Protein AF-A0A653BIC9-F1 (afdb_monomer)

Foldseek 3Di:
DVVVVVVVVVVVVVPPDDDPVNVLVVVLVVVCVVVVDDDDDPVVVVVVSVVVVVVVVVQVVVVVCVVVVNDDDHD

Secondary structure (DSSP, 8-state):
-HHHHHHHHHHHHTT----HHHHHHHHHHHHHHHTT---SSHHHHHHHHHHHHHHHHHHHHHHHHHHTTSSS---

Structure (mmCIF, N/CA/C/O backbone):
data_AF-A0A653BIC9-F1
#
_entry.id   AF-A0A653BIC9-F1
#
loop_
_atom_site.group_PDB
_atom_site.id
_atom_site.type_symbol
_atom_site.label_atom_id
_atom_site.label_alt_id
_atom_site.label_comp_id
_atom_site.label_asym_id
_atom_site.label_entity_id
_atom_site.label_seq_id
_atom_site.pdbx_PDB_ins_code
_atom_site.Cartn_x
_atom_site.Cartn_y
_atom_site.Cartn_z
_atom_site.occupancy
_atom_site.B_iso_or_equiv
_atom_site.auth_seq_id
_atom_site.auth_comp_id
_atom_site.auth_asym_id
_atom_site.auth_atom_id
_atom_site.pdbx_PDB_model_num
ATOM 1 N N . MET A 1 1 ? -31.376 6.493 -37.743 1.00 62.38 1 MET A N 1
ATOM 2 C CA . MET A 1 1 ? -31.489 5.677 -36.513 1.00 62.38 1 MET A CA 1
ATOM 3 C C . MET A 1 1 ? -30.174 4.997 -36.126 1.00 62.38 1 MET A C 1
ATOM 5 O O . MET A 1 1 ? -29.670 5.323 -35.066 1.00 62.38 1 MET A O 1
ATOM 9 N N . MET A 1 2 ? -29.548 4.157 -36.963 1.00 70.00 2 MET A N 1
ATOM 10 C CA . MET A 1 2 ? -28.318 3.412 -36.596 1.00 70.00 2 MET A CA 1
ATOM 11 C C . MET A 1 2 ? -27.140 4.282 -36.107 1.00 70.00 2 MET A C 1
ATOM 13 O O . MET A 1 2 ? -26.495 3.949 -35.125 1.00 70.00 2 MET A O 1
ATOM 17 N N . LYS A 1 3 ? -26.911 5.453 -36.718 1.00 66.38 3 LYS A N 1
ATOM 18 C CA . LYS A 1 3 ? -25.852 6.395 -36.297 1.00 66.38 3 LYS A CA 1
ATOM 19 C C . LYS A 1 3 ? -26.075 6.978 -34.893 1.00 66.38 3 LYS A C 1
ATOM 21 O O . LYS A 1 3 ? -25.115 7.238 -34.183 1.00 66.38 3 LYS A O 1
ATOM 26 N N . VAL A 1 4 ? -27.337 7.150 -34.490 1.00 78.75 4 VAL A N 1
ATOM 27 C CA . VAL A 1 4 ? -27.707 7.647 -33.154 1.00 78.75 4 VAL A CA 1
ATOM 28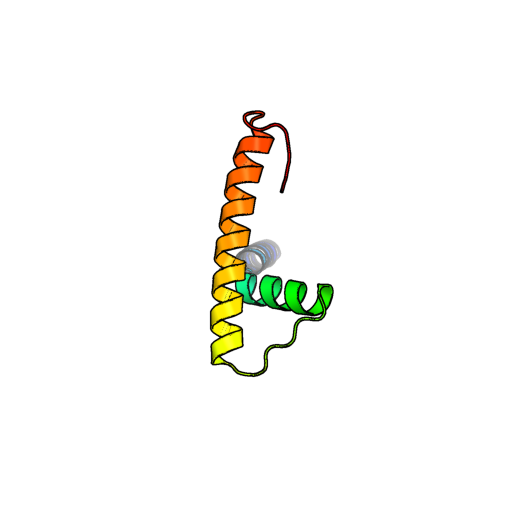 C C . VAL A 1 4 ? -27.475 6.559 -32.107 1.00 78.75 4 VAL A C 1
ATOM 30 O O . VAL A 1 4 ? -26.934 6.849 -31.050 1.00 78.75 4 VAL A O 1
ATOM 33 N N . PHE A 1 5 ? -27.783 5.298 -32.430 1.00 76.44 5 PHE A N 1
ATOM 34 C CA . PHE A 1 5 ? -27.458 4.154 -31.571 1.00 76.44 5 PHE A CA 1
ATOM 35 C C . PHE A 1 5 ? -25.948 3.975 -31.383 1.00 76.44 5 PHE A C 1
ATOM 37 O O . PHE A 1 5 ? -25.500 3.743 -30.266 1.00 76.44 5 PHE A O 1
ATOM 44 N N . VAL A 1 6 ? -25.157 4.146 -32.447 1.00 80.69 6 VAL A N 1
ATOM 45 C CA . VAL A 1 6 ? -23.687 4.096 -32.365 1.00 80.69 6 VAL A CA 1
ATOM 46 C C . VAL A 1 6 ? -23.136 5.236 -31.499 1.00 80.69 6 VAL A C 1
ATOM 48 O O . VAL A 1 6 ? -22.262 5.000 -30.670 1.00 80.69 6 VAL A O 1
ATOM 51 N N . LEU A 1 7 ? -23.674 6.454 -31.629 1.00 78.69 7 LEU A N 1
ATOM 52 C CA . LEU A 1 7 ? -23.281 7.595 -30.791 1.00 78.69 7 LEU A CA 1
ATOM 53 C C . LEU A 1 7 ? -23.665 7.401 -29.316 1.00 78.69 7 LEU A C 1
ATOM 55 O O . LEU A 1 7 ? -22.858 7.687 -28.436 1.00 78.69 7 LEU A O 1
ATOM 59 N N . LEU A 1 8 ? -24.859 6.873 -29.034 1.00 76.56 8 LEU A N 1
ATOM 60 C CA . LEU A 1 8 ? -25.302 6.571 -27.669 1.00 76.56 8 LEU A CA 1
ATOM 61 C C . LEU A 1 8 ? -24.468 5.454 -27.027 1.00 76.56 8 LEU A C 1
ATOM 63 O O . LEU A 1 8 ? -24.100 5.566 -25.861 1.00 76.56 8 LEU A O 1
ATOM 67 N N . ALA A 1 9 ? -24.110 4.418 -27.788 1.00 75.62 9 ALA A N 1
ATOM 68 C CA . ALA A 1 9 ? -23.222 3.359 -27.315 1.00 75.62 9 ALA A CA 1
ATOM 69 C C . ALA A 1 9 ? -21.811 3.891 -27.005 1.00 75.62 9 ALA A C 1
ATOM 71 O O . ALA A 1 9 ? -21.243 3.554 -25.970 1.00 75.62 9 ALA A O 1
ATOM 72 N N . ALA A 1 10 ? -21.264 4.773 -27.850 1.00 72.38 10 ALA A N 1
ATOM 73 C CA . ALA A 1 10 ? -19.959 5.393 -27.617 1.00 72.38 10 ALA A CA 1
ATOM 74 C C . ALA A 1 10 ? -19.941 6.287 -26.361 1.00 72.38 10 ALA A C 1
ATOM 76 O O . ALA A 1 10 ? -18.979 6.252 -25.594 1.00 72.38 10 ALA A O 1
ATOM 77 N N . LEU A 1 11 ? -21.018 7.042 -26.110 1.00 70.38 11 LEU A N 1
ATOM 78 C CA . LEU A 1 11 ? -21.166 7.859 -24.899 1.00 70.38 11 LEU A CA 1
ATOM 79 C C . LEU A 1 11 ? -21.333 7.006 -23.631 1.00 70.38 11 LEU A C 1
ATOM 81 O O . LEU A 1 11 ? -20.814 7.372 -22.580 1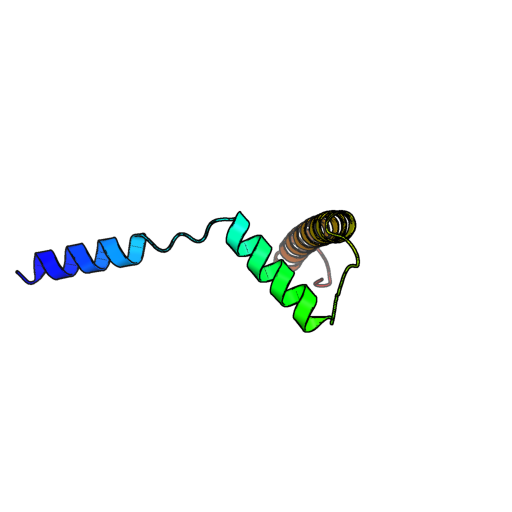.00 70.38 11 LEU A O 1
ATOM 85 N N . PHE A 1 12 ? -22.003 5.854 -23.728 1.00 70.69 12 PHE A N 1
ATOM 86 C CA . PHE A 1 12 ? -22.191 4.931 -22.605 1.00 70.69 12 PHE A CA 1
ATOM 87 C C . PHE A 1 12 ? -20.878 4.265 -22.156 1.00 70.69 12 PHE A C 1
ATOM 89 O O . PHE A 1 12 ? -20.639 4.107 -20.958 1.00 70.69 12 PHE A O 1
ATOM 96 N N . VAL A 1 13 ? -19.990 3.931 -23.100 1.00 68.12 13 VAL A N 1
ATOM 97 C CA . VAL A 1 13 ? -18.660 3.368 -22.796 1.00 68.12 13 VAL A CA 1
ATOM 98 C C . VAL A 1 13 ? -17.738 4.410 -22.144 1.00 68.12 13 VAL A C 1
ATOM 100 O O . VAL A 1 13 ? -16.941 4.063 -21.277 1.00 68.12 13 VAL A O 1
ATOM 103 N N . GLY A 1 14 ? -17.872 5.693 -22.498 1.00 62.84 14 GLY A N 1
ATOM 104 C 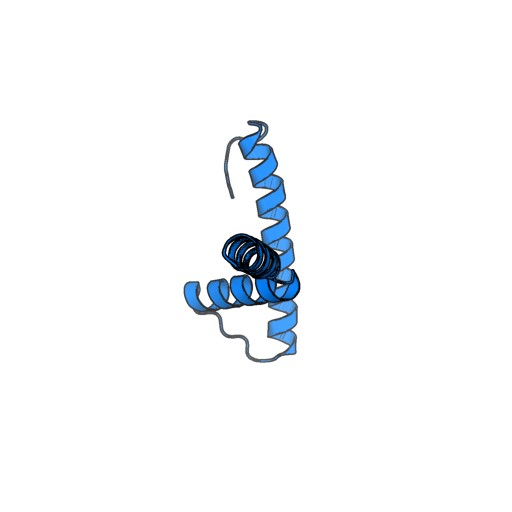CA . GLY A 1 14 ? -17.052 6.776 -21.939 1.00 62.84 14 GLY A CA 1
ATOM 105 C C . GLY A 1 14 ? -17.353 7.149 -20.479 1.00 62.84 14 GLY A C 1
ATOM 106 O O . GLY A 1 14 ? -16.570 7.875 -19.874 1.00 62.84 14 GLY A O 1
ATOM 107 N N . GLY A 1 15 ? -18.466 6.671 -19.908 1.00 62.72 15 GLY A N 1
ATOM 108 C CA . GLY A 1 15 ? -18.915 7.024 -18.554 1.00 62.72 15 GLY A CA 1
ATOM 109 C C . GLY A 1 15 ? -18.344 6.166 -17.420 1.00 62.72 15 GLY A C 1
ATOM 110 O O . GLY A 1 15 ? -18.624 6.442 -16.257 1.00 62.72 15 GLY A O 1
ATOM 111 N N . GLN A 1 16 ? -17.561 5.129 -17.724 1.00 66.00 16 GLN A N 1
ATOM 112 C CA . GLN A 1 16 ? -17.033 4.196 -16.720 1.00 66.00 16 GLN A CA 1
ATOM 113 C C . GLN A 1 16 ? -15.725 4.726 -16.105 1.00 66.00 16 GLN A C 1
ATOM 115 O O . GLN A 1 16 ? -14.661 4.128 -16.258 1.00 66.00 16 GLN A O 1
ATOM 120 N N . ALA A 1 17 ? -15.775 5.885 -15.448 1.00 71.19 17 ALA A N 1
ATOM 121 C CA . ALA A 1 17 ? -14.641 6.397 -14.686 1.00 71.19 17 ALA A CA 1
ATOM 122 C C . ALA A 1 17 ? -14.761 5.925 -13.232 1.00 71.19 17 ALA A C 1
ATOM 124 O O . ALA A 1 17 ? -15.572 6.452 -12.476 1.00 71.19 17 ALA A O 1
ATOM 125 N N . VAL A 1 18 ? -13.950 4.939 -12.840 1.00 75.81 18 VAL A N 1
ATOM 126 C CA . VAL A 1 18 ? -13.789 4.579 -11.424 1.00 75.81 18 VAL A CA 1
ATOM 127 C C . VAL A 1 18 ? -13.013 5.699 -10.740 1.00 75.81 18 VAL A C 1
ATOM 129 O O . VAL A 1 18 ? -11.954 6.119 -11.223 1.00 75.81 18 VAL A O 1
ATOM 132 N N . SER A 1 19 ? -13.528 6.208 -9.625 1.00 86.31 19 SER A N 1
ATOM 133 C CA . SER A 1 19 ? -12.815 7.225 -8.859 1.00 86.31 19 SER A CA 1
ATOM 134 C C . SER A 1 19 ? -11.559 6.632 -8.210 1.00 86.31 19 SER A C 1
ATOM 136 O O . SER A 1 19 ? -11.505 5.457 -7.845 1.00 86.31 19 SER A O 1
ATOM 138 N N . PHE A 1 20 ? -10.531 7.460 -8.004 1.00 82.12 20 PHE A N 1
ATOM 139 C CA . PHE A 1 20 ? -9.328 7.034 -7.276 1.00 82.12 20 PHE A CA 1
ATOM 140 C C . PHE A 1 20 ? -9.666 6.460 -5.890 1.00 82.12 20 PHE A C 1
ATOM 142 O O . PHE A 1 20 ? -9.042 5.501 -5.443 1.00 82.12 20 PHE A O 1
ATOM 149 N N . PHE A 1 21 ? -10.667 7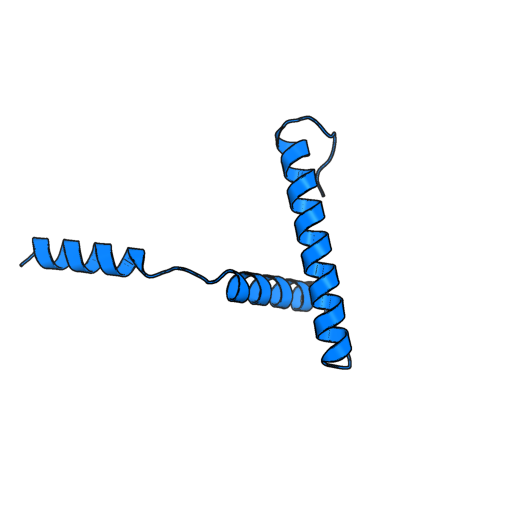.037 -5.223 1.00 86.00 21 PHE A N 1
ATOM 150 C CA . PHE A 1 21 ? -11.100 6.586 -3.908 1.00 86.00 21 PHE A CA 1
ATOM 151 C C . PHE A 1 21 ? -11.716 5.182 -3.950 1.00 86.00 21 PHE A C 1
ATOM 153 O O . PHE A 1 21 ? -11.336 4.340 -3.139 1.00 86.00 21 PHE A O 1
ATOM 160 N N . GLU A 1 22 ? -12.598 4.905 -4.913 1.00 89.88 22 GLU A N 1
ATOM 161 C CA . GLU A 1 22 ? -13.194 3.573 -5.097 1.00 89.88 22 GLU A CA 1
ATOM 162 C C . GLU A 1 22 ? -12.129 2.519 -5.399 1.00 89.88 22 GLU A C 1
ATOM 164 O O . GLU A 1 22 ? -12.126 1.460 -4.774 1.00 89.88 22 GLU A O 1
ATOM 169 N N . LEU A 1 23 ? -11.165 2.838 -6.268 1.00 90.69 23 LEU A N 1
ATOM 170 C CA . LEU A 1 23 ? -10.050 1.939 -6.566 1.00 90.69 23 LEU A CA 1
ATOM 171 C C . LEU A 1 23 ? -9.233 1.609 -5.306 1.00 90.69 23 LEU A C 1
ATOM 173 O O . LEU A 1 23 ? -8.884 0.453 -5.065 1.00 90.69 23 LEU A O 1
ATOM 177 N N . VAL A 1 24 ? -8.924 2.616 -4.484 1.00 91.50 24 VAL A N 1
ATOM 178 C CA . VAL A 1 24 ? -8.195 2.414 -3.224 1.00 91.50 24 VAL A CA 1
ATOM 179 C C . VAL A 1 24 ? -9.000 1.545 -2.261 1.00 91.50 24 VAL A C 1
ATOM 181 O O . VAL A 1 24 ? -8.429 0.648 -1.639 1.00 91.50 24 VAL A O 1
ATOM 184 N N . GLN A 1 25 ? -10.309 1.777 -2.143 1.00 94.25 25 GLN A N 1
ATOM 185 C CA . GLN A 1 25 ? -11.174 0.967 -1.287 1.00 94.25 25 GLN A CA 1
ATOM 186 C C . GLN A 1 25 ? -11.254 -0.489 -1.756 1.00 94.25 25 GLN A C 1
ATOM 188 O O . GLN A 1 25 ? -11.166 -1.394 -0.925 1.00 94.25 25 GLN A O 1
ATOM 193 N N . GLU A 1 26 ? -11.359 -0.729 -3.061 1.00 95.44 26 GLU A N 1
ATOM 194 C CA . GLU A 1 26 ? -11.388 -2.075 -3.638 1.00 95.44 26 GLU A CA 1
ATOM 195 C C . GLU A 1 26 ? -10.073 -2.828 -3.384 1.00 95.44 26 GLU A C 1
ATOM 197 O O . GLU A 1 26 ? -10.076 -3.974 -2.915 1.00 95.44 26 GLU A O 1
ATOM 202 N N . GLN A 1 27 ? -8.935 -2.174 -3.629 1.00 96.25 27 GLN A N 1
ATOM 203 C CA . GLN A 1 27 ? -7.610 -2.751 -3.389 1.00 96.25 27 GLN A CA 1
ATOM 204 C C . GLN A 1 27 ? -7.380 -3.042 -1.905 1.00 96.25 27 GLN A C 1
ATOM 206 O O . GLN A 1 27 ? -6.877 -4.111 -1.549 1.00 96.25 27 GLN A O 1
ATOM 211 N N . TRP A 1 28 ? -7.777 -2.116 -1.031 1.00 97.75 28 TRP A N 1
ATOM 212 C CA . TRP A 1 28 ? -7.696 -2.293 0.413 1.00 97.75 28 TRP A CA 1
ATOM 213 C C . TRP A 1 28 ? -8.582 -3.447 0.898 1.00 97.75 28 TRP A C 1
ATOM 215 O O . TRP A 1 28 ? -8.122 -4.303 1.657 1.00 97.75 28 TRP A O 1
ATOM 225 N N . GLY A 1 29 ? -9.824 -3.525 0.417 1.00 97.81 29 GLY A N 1
ATOM 226 C CA . GLY A 1 29 ? -10.737 -4.630 0.709 1.00 97.81 29 GLY A CA 1
ATOM 227 C C . GLY A 1 29 ? -10.161 -5.979 0.276 1.00 97.81 29 GLY A C 1
ATOM 228 O O . GLY A 1 29 ? -10.095 -6.912 1.081 1.00 97.81 29 GLY A O 1
ATOM 229 N N . SER A 1 30 ? -9.646 -6.056 -0.951 1.00 98.06 30 SER A N 1
ATOM 230 C CA . SER A 1 30 ? -8.999 -7.256 -1.497 1.00 98.06 30 SER A CA 1
ATOM 231 C C . SER A 1 30 ? -7.776 -7.677 -0.683 1.00 98.06 30 SER A C 1
ATOM 233 O O . SER A 1 30 ? -7.617 -8.859 -0.367 1.00 98.06 30 SER A O 1
ATOM 235 N N . PHE A 1 31 ? -6.931 -6.723 -0.282 1.00 98.25 31 PHE A N 1
ATOM 236 C CA . PHE A 1 31 ? -5.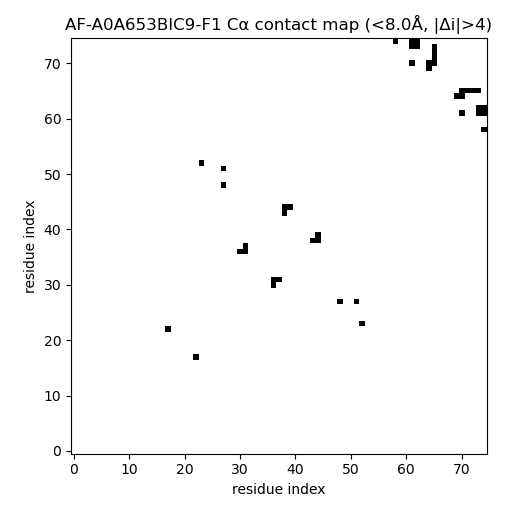790 -6.979 0.597 1.00 98.25 31 PHE A CA 1
ATOM 237 C C . PHE A 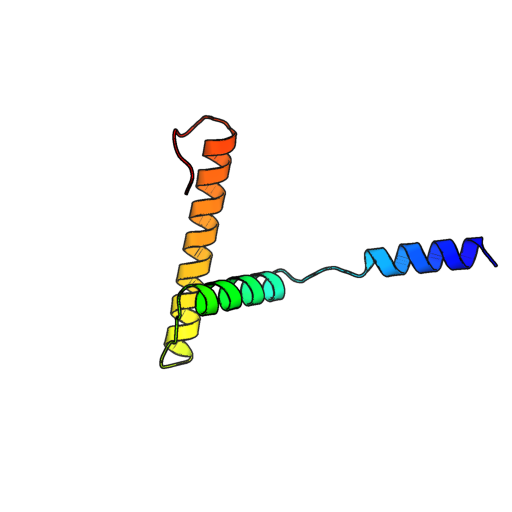1 31 ? -6.238 -7.570 1.938 1.00 98.25 31 PHE A C 1
ATOM 239 O O . PHE A 1 31 ? -5.696 -8.590 2.378 1.00 98.25 31 PHE A O 1
ATOM 246 N N . LYS A 1 32 ? -7.252 -6.979 2.580 1.00 98.50 32 LYS A N 1
ATOM 247 C CA . LYS A 1 32 ? -7.747 -7.477 3.868 1.00 98.50 32 LYS A CA 1
ATOM 248 C C . LYS A 1 32 ? -8.298 -8.894 3.761 1.00 98.50 32 LYS A C 1
ATOM 250 O O . LYS A 1 32 ? -7.957 -9.722 4.601 1.00 98.50 32 LYS A O 1
ATOM 255 N N . VAL A 1 33 ? -9.081 -9.196 2.725 1.00 98.31 33 VAL A N 1
ATOM 256 C CA . VAL A 1 33 ? -9.619 -10.548 2.493 1.00 98.31 33 VAL A CA 1
ATOM 257 C C . VAL A 1 33 ? -8.486 -11.547 2.257 1.00 98.31 33 VAL A C 1
ATOM 259 O O . VAL A 1 33 ? -8.406 -12.567 2.942 1.00 98.31 33 VAL A O 1
ATOM 262 N N . THR A 1 34 ? -7.563 -11.222 1.352 1.00 98.38 34 THR A N 1
ATOM 263 C CA . THR A 1 34 ? -6.446 -12.101 0.967 1.00 98.38 34 THR A CA 1
ATOM 264 C C . THR A 1 34 ? -5.553 -12.447 2.157 1.00 98.38 34 THR A C 1
ATOM 266 O O . THR A 1 34 ? -5.145 -13.595 2.328 1.00 98.38 34 THR A O 1
ATOM 269 N N . HIS A 1 35 ? -5.276 -11.468 3.020 1.00 97.75 35 HIS A N 1
ATOM 270 C CA . HIS A 1 35 ? -4.385 -11.630 4.170 1.00 97.75 35 HIS A CA 1
ATOM 271 C C . HIS A 1 35 ? -5.118 -11.799 5.505 1.00 97.75 35 HIS A C 1
ATOM 273 O O . HIS A 1 35 ? -4.481 -11.688 6.558 1.00 97.75 35 HIS A O 1
ATOM 279 N N . LYS A 1 36 ? -6.434 -12.052 5.465 1.00 98.12 36 LYS A N 1
ATOM 280 C CA . LYS A 1 36 ? -7.308 -12.253 6.634 1.00 98.12 36 LYS A CA 1
ATOM 281 C C . LYS A 1 36 ? -7.121 -11.165 7.700 1.00 98.12 36 LYS A C 1
ATOM 283 O O . LYS A 1 36 ? -6.946 -11.457 8.881 1.00 98.12 36 LYS A O 1
ATOM 288 N N . LYS A 1 37 ? -7.074 -9.902 7.271 1.00 98.12 37 LYS A N 1
ATOM 289 C CA . LYS A 1 37 ? -6.914 -8.749 8.162 1.00 98.12 37 LYS A CA 1
ATOM 290 C C . LYS A 1 37 ? -8.261 -8.299 8.700 1.00 98.12 37 LYS A C 1
ATOM 292 O O . LYS A 1 37 ? -9.204 -8.080 7.944 1.00 98.12 37 LYS A O 1
ATOM 297 N N . GLN A 1 38 ? -8.284 -8.088 10.004 1.00 97.25 38 GLN A N 1
ATOM 298 C CA . GLN A 1 38 ? -9.369 -7.469 10.738 1.00 97.25 38 GLN A CA 1
ATOM 299 C C . GLN A 1 38 ? -8.732 -6.516 11.748 1.00 97.25 38 GLN A C 1
ATOM 301 O O . GLN A 1 38 ? -7.733 -6.871 12.372 1.00 97.25 38 GLN A O 1
ATOM 306 N N . TYR A 1 39 ? -9.268 -5.305 11.847 1.00 97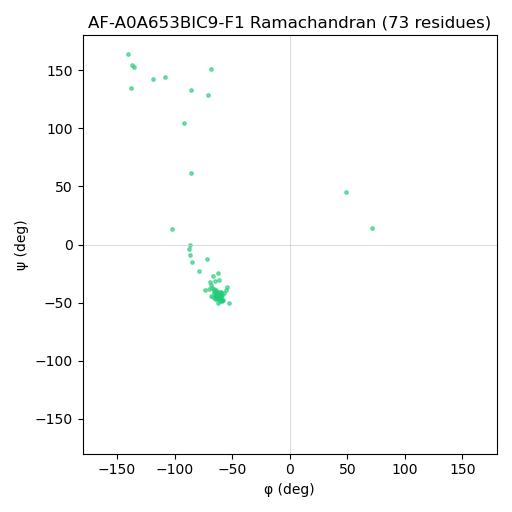.31 39 TYR A N 1
ATOM 307 C CA . TYR A 1 39 ? -8.782 -4.266 12.751 1.00 97.31 39 TYR A CA 1
ATOM 308 C C . TYR A 1 39 ? -9.899 -3.914 13.728 1.00 97.31 39 TYR A C 1
ATOM 310 O O . TYR A 1 39 ? -11.073 -3.924 13.355 1.00 97.31 39 TYR A O 1
ATOM 318 N N . GLU A 1 40 ? -9.544 -3.659 14.984 1.00 95.69 40 GLU A N 1
ATOM 319 C CA . GLU A 1 40 ? -10.519 -3.622 16.086 1.00 95.69 40 GLU A CA 1
ATOM 320 C C . GLU A 1 40 ? -11.316 -2.316 16.136 1.00 95.69 40 GLU A C 1
ATOM 322 O O . GLU A 1 40 ? -12.415 -2.265 16.682 1.00 95.69 40 GLU A O 1
ATOM 327 N N . SER A 1 41 ? -10.766 -1.249 15.558 1.00 98.12 41 SER A N 1
ATOM 328 C CA . SER A 1 41 ? -11.378 0.075 15.561 1.00 98.12 41 SER A CA 1
ATOM 329 C C . SER A 1 41 ? -11.269 0.744 14.203 1.00 98.12 41 SER A C 1
ATOM 331 O O . SER A 1 41 ? -10.327 0.512 13.443 1.00 98.12 41 SER A O 1
ATOM 333 N N . GLU A 1 42 ? -12.188 1.665 13.924 1.00 97.06 42 GLU A N 1
ATOM 334 C CA . GLU A 1 42 ? -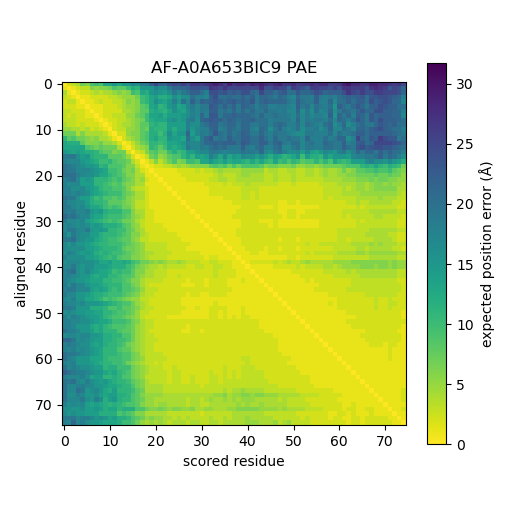12.105 2.481 12.714 1.00 97.06 42 GLU A CA 1
ATOM 335 C C . GLU A 1 42 ? -10.842 3.351 12.667 1.00 97.06 42 GLU A C 1
ATOM 337 O O . GLU A 1 42 ? -10.338 3.673 11.591 1.00 97.06 42 GLU A O 1
ATOM 342 N N . LEU A 1 43 ? -10.329 3.766 13.830 1.00 98.00 43 LEU A N 1
ATOM 343 C CA . LEU A 1 43 ? -9.087 4.526 13.901 1.00 98.00 43 LEU A CA 1
ATOM 344 C C . LEU A 1 43 ? -7.909 3.672 13.426 1.00 98.00 43 LEU A C 1
ATOM 346 O O . LEU A 1 43 ? -7.120 4.132 12.598 1.00 98.00 43 LEU A O 1
ATOM 350 N N . GLU A 1 44 ? -7.815 2.432 13.912 1.00 98.06 44 GLU A N 1
ATOM 351 C CA . GLU A 1 44 ? -6.800 1.490 13.447 1.00 98.06 44 GLU A CA 1
ATOM 352 C C . GLU A 1 44 ? -6.989 1.172 11.961 1.00 98.06 44 GLU A C 1
ATOM 354 O O . GLU A 1 44 ? -6.028 1.246 11.201 1.00 98.06 44 GLU A O 1
ATOM 359 N N . GLU A 1 45 ? -8.216 0.898 11.522 1.00 98.00 45 GLU A N 1
ATOM 360 C CA . GLU A 1 45 ? -8.558 0.637 10.121 1.00 98.00 45 GLU A CA 1
ATOM 361 C C . GLU A 1 45 ? -8.040 1.757 9.201 1.00 98.00 45 GLU A C 1
ATOM 363 O O . GLU A 1 45 ? -7.310 1.491 8.243 1.00 98.00 45 GLU A O 1
ATOM 368 N N . ARG A 1 46 ? -8.324 3.026 9.531 1.00 96.56 46 ARG A N 1
ATOM 369 C CA . ARG A 1 46 ? -7.840 4.185 8.761 1.00 96.56 46 ARG A CA 1
ATOM 370 C C . ARG A 1 46 ? -6.318 4.304 8.789 1.00 96.56 46 ARG A C 1
ATOM 372 O O . ARG A 1 46 ? -5.704 4.595 7.761 1.00 96.56 46 ARG A O 1
ATOM 379 N N . PHE A 1 47 ? -5.694 4.069 9.941 1.00 98.12 47 PHE A N 1
ATOM 380 C CA . PHE A 1 47 ? -4.238 4.107 10.076 1.00 98.12 47 PHE A CA 1
ATOM 381 C C . PHE A 1 47 ? -3.554 3.022 9.232 1.00 98.12 47 PHE A C 1
ATOM 383 O O . PHE A 1 47 ? -2.576 3.284 8.530 1.00 98.12 47 PHE A O 1
ATOM 390 N N . ARG A 1 48 ? -4.094 1.805 9.242 1.00 98.38 48 ARG A N 1
ATOM 391 C CA . ARG A 1 48 ? -3.572 0.665 8.482 1.00 98.38 48 ARG A CA 1
ATOM 392 C C . ARG A 1 48 ? -3.798 0.833 6.987 1.00 98.38 48 ARG A C 1
ATOM 394 O O . ARG A 1 48 ? -2.885 0.540 6.217 1.00 98.38 48 ARG A O 1
ATOM 401 N N . MET A 1 49 ? -4.942 1.385 6.590 1.00 97.31 49 MET A N 1
ATOM 402 C CA . MET A 1 49 ? -5.210 1.753 5.201 1.00 97.31 49 MET A CA 1
ATOM 403 C C . MET A 1 49 ? -4.200 2.794 4.699 1.00 97.31 49 MET A C 1
ATOM 405 O O . MET A 1 49 ? -3.657 2.641 3.606 1.00 97.31 49 MET A O 1
ATOM 409 N N . LYS A 1 50 ? -3.853 3.800 5.517 1.00 96.94 50 LYS A N 1
ATOM 410 C CA . LYS A 1 50 ? -2.794 4.767 5.180 1.00 96.94 50 LYS A CA 1
ATOM 411 C C . LYS A 1 50 ? -1.447 4.075 4.935 1.00 96.94 50 LYS A C 1
ATOM 413 O O . LYS A 1 50 ? -0.816 4.322 3.910 1.00 96.94 50 LYS A O 1
ATOM 418 N N . ILE A 1 51 ? -1.029 3.176 5.831 1.00 98.25 51 ILE A N 1
ATOM 419 C CA . ILE A 1 51 ? 0.220 2.406 5.670 1.00 98.25 51 ILE A CA 1
ATOM 420 C C . ILE A 1 51 ? 0.191 1.569 4.386 1.00 98.25 51 ILE A C 1
ATOM 422 O O . ILE A 1 51 ? 1.176 1.525 3.648 1.00 98.25 51 ILE A O 1
ATOM 426 N N . PHE A 1 52 ? -0.931 0.907 4.105 1.00 98.00 52 PHE A N 1
ATOM 427 C CA . PHE A 1 52 ? -1.110 0.128 2.884 1.00 98.00 52 PHE A CA 1
ATOM 428 C C . PHE A 1 52 ? -0.918 0.986 1.631 1.00 98.00 52 PHE A C 1
ATOM 430 O O . PHE A 1 52 ? -0.142 0.607 0.755 1.00 98.00 52 PHE A O 1
ATOM 437 N N . MET A 1 53 ? -1.544 2.163 1.577 1.00 96.50 53 MET A N 1
ATOM 438 C CA . MET A 1 53 ? -1.405 3.081 0.444 1.00 96.50 53 MET A CA 1
ATOM 439 C C . MET A 1 53 ? 0.037 3.567 0.263 1.00 96.50 53 MET A C 1
ATOM 441 O O . MET A 1 53 ? 0.551 3.585 -0.857 1.00 96.50 53 MET A O 1
ATOM 445 N N . GLU A 1 54 ? 0.720 3.925 1.353 1.00 97.56 54 GLU A N 1
ATOM 446 C CA . GLU A 1 54 ? 2.130 4.331 1.308 1.00 97.56 54 GLU A CA 1
ATOM 447 C C . GLU A 1 54 ? 3.028 3.204 0.778 1.00 97.56 54 GLU A C 1
ATOM 449 O O . GLU A 1 54 ? 3.928 3.449 -0.032 1.00 97.56 54 GLU A O 1
ATOM 454 N N . ASN A 1 55 ? 2.775 1.960 1.191 1.00 98.25 55 ASN A N 1
ATOM 455 C CA . ASN A 1 55 ? 3.515 0.797 0.709 1.00 98.25 55 ASN A CA 1
ATOM 456 C C . ASN A 1 55 ? 3.217 0.497 -0.761 1.00 98.25 55 ASN A C 1
ATOM 458 O O . ASN A 1 55 ? 4.154 0.298 -1.531 1.00 98.25 55 ASN A O 1
ATOM 462 N N . ALA A 1 56 ? 1.951 0.539 -1.178 1.00 96.44 56 ALA A N 1
ATOM 463 C CA . ALA A 1 56 ? 1.566 0.366 -2.576 1.00 96.44 56 ALA A CA 1
ATOM 464 C C . ALA A 1 56 ? 2.261 1.399 -3.480 1.00 96.44 56 ALA A C 1
ATOM 466 O O . ALA A 1 56 ? 2.803 1.048 -4.530 1.00 96.44 56 ALA A O 1
ATOM 467 N N . HIS A 1 57 ? 2.342 2.659 -3.038 1.00 96.25 57 HIS A N 1
ATOM 468 C CA . HIS A 1 57 ? 3.061 3.704 -3.765 1.00 96.25 57 HIS A CA 1
ATOM 469 C C . HIS A 1 57 ? 4.571 3.424 -3.865 1.00 96.25 57 HIS A C 1
ATOM 471 O O . HIS A 1 57 ? 5.158 3.557 -4.944 1.00 96.25 57 HIS A O 1
ATOM 477 N N . LYS A 1 58 ? 5.209 2.994 -2.767 1.00 98.31 58 LYS A N 1
ATOM 478 C CA . LYS A 1 58 ? 6.634 2.612 -2.757 1.00 98.31 58 LYS A CA 1
ATOM 479 C C . LYS A 1 58 ? 6.913 1.448 -3.711 1.00 98.31 58 LYS A C 1
ATOM 481 O O . LYS A 1 58 ? 7.857 1.530 -4.498 1.00 98.31 58 LYS A O 1
ATOM 486 N N . ILE A 1 59 ? 6.075 0.412 -3.678 1.00 98.25 59 ILE A N 1
ATOM 487 C CA . ILE A 1 59 ? 6.166 -0.759 -4.560 1.00 98.25 59 ILE A CA 1
ATOM 488 C C . ILE A 1 59 ? 6.029 -0.328 -6.021 1.00 98.25 59 ILE A C 1
ATOM 490 O O . ILE A 1 59 ? 6.878 -0.672 -6.839 1.00 98.25 59 ILE A O 1
ATOM 494 N N . ALA A 1 60 ? 5.026 0.488 -6.354 1.00 97.38 60 ALA A N 1
ATOM 495 C CA . ALA A 1 60 ? 4.830 0.980 -7.716 1.00 97.38 60 ALA A CA 1
ATOM 496 C C . ALA A 1 60 ? 6.050 1.763 -8.230 1.00 97.38 60 ALA A C 1
ATOM 498 O O . ALA A 1 60 ? 6.506 1.543 -9.355 1.00 97.38 60 ALA A O 1
ATOM 499 N N . LYS A 1 61 ? 6.629 2.635 -7.395 1.00 98.31 61 LYS A N 1
ATOM 500 C CA . LYS A 1 61 ? 7.842 3.388 -7.742 1.00 98.31 61 LYS A CA 1
ATOM 501 C C . LYS A 1 61 ? 9.038 2.464 -7.977 1.00 98.31 61 LYS A C 1
ATOM 503 O O . LYS A 1 61 ? 9.748 2.646 -8.962 1.00 98.31 61 LYS A O 1
ATOM 508 N N . HIS A 1 62 ? 9.255 1.478 -7.109 1.00 98.75 62 HIS A N 1
ATOM 509 C CA . HIS A 1 62 ? 10.339 0.510 -7.272 1.00 98.75 62 HIS A CA 1
ATOM 510 C C . HIS A 1 62 ? 10.148 -0.350 -8.526 1.00 98.75 62 HIS A C 1
ATOM 512 O O . HIS A 1 62 ? 11.061 -0.471 -9.335 1.00 98.75 62 HIS A O 1
ATOM 518 N N . ASN A 1 63 ? 8.936 -0.855 -8.753 1.00 98.50 63 ASN A N 1
ATOM 519 C CA . ASN A 1 63 ? 8.615 -1.695 -9.903 1.00 98.50 63 ASN A CA 1
ATOM 520 C C . ASN A 1 63 ? 8.711 -0.935 -11.231 1.00 98.50 63 ASN A C 1
ATOM 522 O O . ASN A 1 63 ? 9.035 -1.535 -12.255 1.00 98.50 63 ASN A O 1
ATOM 526 N N . LYS A 1 64 ? 8.514 0.390 -11.219 1.00 98.56 64 LYS A N 1
ATOM 527 C CA . LYS A 1 64 ? 8.842 1.251 -12.362 1.00 98.56 64 LYS A CA 1
ATOM 528 C C . LYS A 1 64 ? 10.346 1.262 -12.649 1.00 98.56 64 LYS A C 1
ATOM 530 O O . LYS A 1 64 ? 10.730 1.161 -13.806 1.00 98.56 64 LYS A O 1
ATOM 535 N N . LEU A 1 65 ? 11.194 1.370 -11.625 1.00 98.62 65 LEU A N 1
ATOM 536 C CA . LEU A 1 65 ? 12.652 1.288 -11.797 1.00 98.62 65 LEU A CA 1
ATOM 537 C C . LEU A 1 65 ? 13.080 -0.108 -12.266 1.00 98.62 65 LEU A C 1
ATOM 539 O O . LEU A 1 65 ? 13.952 -0.216 -13.124 1.00 98.62 65 LEU A O 1
ATOM 543 N N . TYR A 1 66 ? 12.435 -1.158 -11.753 1.00 98.69 66 TYR A N 1
ATOM 544 C CA . TYR A 1 66 ? 12.682 -2.540 -12.168 1.00 98.69 66 TYR A CA 1
ATOM 545 C C . TYR A 1 66 ? 12.362 -2.740 -13.650 1.00 98.69 66 TYR A C 1
ATOM 547 O O . TYR A 1 66 ? 13.180 -3.275 -14.389 1.00 98.69 66 TYR A O 1
ATOM 555 N N . ALA A 1 67 ? 11.216 -2.232 -14.114 1.00 98.31 67 ALA A N 1
ATOM 556 C CA . ALA A 1 67 ? 10.827 -2.296 -15.523 1.00 98.31 67 ALA A CA 1
ATOM 557 C C . ALA A 1 67 ? 11.798 -1.547 -16.458 1.00 98.31 67 ALA A C 1
ATOM 559 O O . ALA A 1 67 ? 11.888 -1.878 -17.636 1.00 98.31 67 ALA A O 1
ATOM 560 N N . LEU A 1 68 ? 12.535 -0.561 -15.936 1.00 98.31 68 LEU A N 1
ATOM 561 C CA . LEU A 1 68 ? 13.597 0.152 -16.653 1.00 98.31 68 LEU A CA 1
ATOM 562 C C . LEU A 1 68 ? 14.969 -0.545 -16.556 1.00 98.31 68 LEU A C 1
ATOM 564 O O . LEU A 1 68 ? 15.946 -0.023 -17.084 1.00 98.31 68 LEU A O 1
ATOM 568 N N . GLY A 1 69 ? 15.072 -1.679 -15.856 1.00 98.31 69 GLY A N 1
ATOM 569 C CA . GLY A 1 69 ? 16.333 -2.386 -15.619 1.00 98.31 69 GLY A CA 1
ATOM 570 C C . GLY A 1 69 ? 17.283 -1.683 -14.641 1.00 98.31 69 GLY A C 1
ATOM 571 O O . GLY A 1 69 ? 18.456 -2.035 -14.574 1.00 98.31 69 GLY A O 1
ATOM 572 N N . LEU A 1 70 ? 16.801 -0.690 -13.882 1.00 98.56 70 LEU A N 1
ATOM 573 C CA . LEU A 1 70 ? 17.622 0.107 -12.956 1.00 98.56 70 LEU A CA 1
ATOM 574 C C . LEU A 1 70 ? 17.784 -0.542 -11.574 1.00 98.56 70 LEU A C 1
ATOM 576 O O . LEU A 1 70 ? 18.635 -0.129 -10.790 1.00 98.56 70 LEU A O 1
ATOM 580 N N . VAL A 1 71 ? 16.956 -1.537 -11.261 1.00 98.56 71 VAL A N 1
ATOM 581 C CA . VAL A 1 71 ? 17.057 -2.370 -10.056 1.00 98.56 71 VAL A CA 1
ATOM 582 C C . VAL A 1 71 ? 16.863 -3.832 -10.444 1.00 98.56 71 VAL A C 1
ATOM 584 O O . VAL A 1 71 ? 16.212 -4.133 -11.442 1.00 98.56 71 VAL A O 1
ATOM 587 N N . SER A 1 72 ? 17.442 -4.744 -9.666 1.00 98.19 72 SER A N 1
ATOM 588 C CA . SER A 1 72 ? 17.553 -6.164 -10.026 1.00 98.19 72 SER A CA 1
ATOM 589 C C . SER A 1 72 ? 16.351 -7.030 -9.643 1.00 98.19 72 SER A C 1
ATOM 591 O O . SER A 1 72 ? 16.296 -8.190 -10.044 1.00 98.19 72 SER A O 1
ATOM 593 N N . TYR A 1 73 ? 15.396 -6.508 -8.873 1.00 98.25 73 TYR A N 1
ATOM 594 C CA . TYR A 1 73 ? 14.254 -7.277 -8.386 1.00 98.25 73 TYR A CA 1
ATOM 595 C C . TYR A 1 73 ? 12.963 -6.462 -8.405 1.00 98.25 73 TYR A C 1
ATOM 597 O O . TYR A 1 73 ? 12.977 -5.239 -8.533 1.00 98.25 73 TYR A O 1
ATOM 605 N N . LYS A 1 74 ? 11.849 -7.183 -8.294 1.00 97.50 74 LYS A N 1
ATOM 606 C CA . LYS A 1 74 ? 10.497 -6.641 -8.218 1.00 97.50 74 LYS A CA 1
ATOM 607 C C . LYS A 1 74 ? 9.960 -6.821 -6.797 1.00 97.50 74 LYS A C 1
ATOM 609 O O . LYS A 1 74 ? 10.247 -7.838 -6.165 1.00 97.50 74 LYS A O 1
ATOM 614 N N . LEU A 1 75 ? 9.183 -5.847 -6.331 1.00 94.44 75 LEU A N 1
ATOM 615 C CA . LEU A 1 75 ? 8.420 -5.888 -5.081 1.00 94.44 75 LEU A CA 1
ATOM 616 C C . LEU A 1 75 ? 6.964 -6.314 -5.301 1.00 94.44 75 LEU A C 1
ATOM 618 O O . LEU A 1 75 ? 6.424 -6.057 -6.408 1.00 94.44 75 LEU A O 1
#

InterPro domains:
  IPR013201 Cathepsin propeptide inhibitor domain (I29) [PF08246] (28-75)
  IPR013201 Cathepsin propeptide inhibitor domain (I29) [SM00848] (28-73)
  IPR038765 Papain-like cysteine peptidase superfamily [SSF54001] (24-75)

Nearest PDB structures (foldseek):
  3qt4-assembly1_A  TM=9.656E-01  e=6.857E-03  Tenebrio molitor
  3qj3-assembly2_B  TM=9.400E-01  e=1.052E-02  Tenebrio molitor
  7qbo-assembly1_P  TM=9.371E-01  e=4.075E-02  Homo sapiens
  5z5o-assembly1_B-2  TM=8.481E-01  e=3.290E-02  Homo sapiens

pLDDT: mean 90.57, std 11.5, range [62.38, 98.75]

Solvent-accessible surface area (backbone atoms only — not comparable to full-atom values): 4452 Å² total; per-residue (Å²): 110,72,69,56,53,53,52,51,53,56,55,59,65,71,66,76,71,79,49,73,66,56,53,49,50,52,53,51,52,50,51,27,63,76,67,70,58,84,66,96,41,73,69,53,43,52,53,52,51,52,52,49,52,56,48,53,51,51,37,52,56,47,36,53,38,25,76,69,67,77,42,96,60,76,115

Organism: Callosobruchus maculatus (NCBI:txid64391)

Radius of gyration: 19.22 Å; Cα contacts (8 Å, |Δi|>4): 22; chains: 1; boun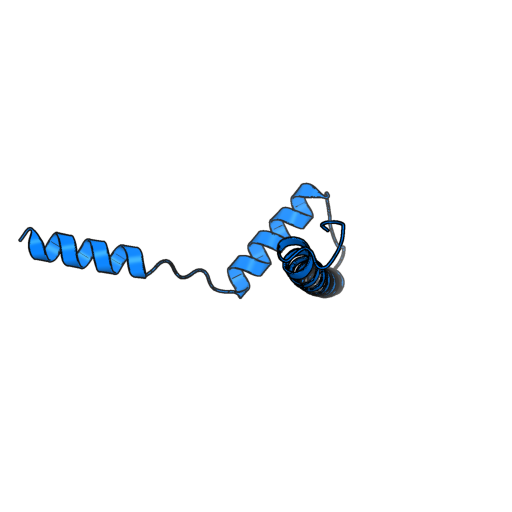ding box: 49×20×53 Å

Sequence (75 aa):
MMKVFVLLAALFVGGQAVSFFELVQEQWGSFKVTHKKQYESELEERFRMKIFMENAHKIAKHNKLYALGLVSYKL

Mean predicted aligned error: 7.33 Å